Protein AF-A0A951A4Z9-F1 (afdb_monomer_lite)

Structure (mmCIF, N/CA/C/O backbone):
data_AF-A0A951A4Z9-F1
#
_entry.id   AF-A0A951A4Z9-F1
#
loop_
_atom_site.group_PDB
_atom_site.id
_atom_site.type_symbol
_atom_site.label_atom_id
_atom_site.label_alt_id
_atom_site.label_comp_id
_atom_site.label_asym_id
_atom_site.label_entity_id
_atom_site.label_seq_id
_atom_site.pdbx_PDB_ins_code
_atom_site.Cartn_x
_atom_site.Cartn_y
_atom_site.Cartn_z
_atom_site.occupancy
_atom_site.B_iso_or_equiv
_atom_site.auth_seq_id
_atom_site.auth_comp_id
_atom_site.auth_asym_id
_atom_site.auth_atom_id
_atom_site.pdbx_PDB_model_num
ATOM 1 N N . MET A 1 1 ? -9.951 5.421 26.741 1.00 49.16 1 MET A N 1
ATOM 2 C CA . MET A 1 1 ? -9.612 6.007 25.425 1.00 49.16 1 MET A CA 1
ATOM 3 C C . MET A 1 1 ? -8.997 4.906 24.586 1.00 49.16 1 MET A C 1
ATOM 5 O O . MET A 1 1 ? -8.098 4.245 25.091 1.00 49.16 1 MET A O 1
ATOM 9 N N . ALA A 1 2 ? -9.504 4.640 23.382 1.00 63.25 2 ALA A N 1
ATOM 10 C CA . ALA A 1 2 ? -8.855 3.678 22.493 1.00 63.25 2 ALA A CA 1
ATOM 11 C C . ALA A 1 2 ? -7.496 4.252 22.062 1.00 63.25 2 ALA A C 1
ATOM 13 O O . ALA A 1 2 ? -7.440 5.393 21.607 1.00 63.25 2 ALA A O 1
ATOM 14 N N . GLY A 1 3 ? -6.414 3.500 22.272 1.00 85.06 3 GLY A N 1
ATOM 15 C CA . GLY A 1 3 ? -5.078 3.909 21.845 1.00 85.06 3 GLY A CA 1
ATOM 16 C C . GLY A 1 3 ? -4.992 3.976 20.321 1.00 85.06 3 GLY A C 1
ATOM 17 O O . GLY A 1 3 ? -5.594 3.151 19.631 1.00 85.06 3 GLY A O 1
ATOM 18 N N . LEU A 1 4 ? -4.266 4.970 19.815 1.00 94.12 4 LEU A N 1
ATOM 19 C CA . LEU A 1 4 ? -3.933 5.101 18.401 1.00 94.12 4 LEU A CA 1
ATOM 20 C C . LEU A 1 4 ? -2.582 4.421 18.166 1.00 94.12 4 LEU A C 1
ATOM 22 O O . LEU A 1 4 ? -1.604 4.770 18.823 1.00 94.12 4 LEU A O 1
ATOM 26 N N . GLU A 1 5 ? -2.522 3.468 17.241 1.00 97.00 5 GLU A N 1
ATOM 27 C CA . GLU A 1 5 ? -1.268 2.835 16.822 1.00 97.00 5 GLU A CA 1
ATOM 28 C C . GLU A 1 5 ? -0.988 3.223 15.369 1.00 97.00 5 GLU A C 1
ATOM 30 O O . GLU A 1 5 ? -1.832 3.021 14.496 1.00 97.00 5 GLU A O 1
ATOM 35 N N . ILE A 1 6 ? 0.178 3.814 15.106 1.00 97.38 6 ILE A N 1
ATOM 36 C CA . ILE A 1 6 ? 0.552 4.341 13.790 1.00 97.38 6 ILE A CA 1
ATOM 37 C C . ILE A 1 6 ? 1.841 3.661 13.348 1.00 97.38 6 ILE A C 1
ATOM 39 O O . ILE A 1 6 ? 2.808 3.592 14.106 1.00 97.38 6 ILE A O 1
ATOM 43 N N . LYS A 1 7 ? 1.862 3.201 12.101 1.00 97.19 7 LYS A N 1
ATOM 44 C CA . LYS A 1 7 ? 3.079 2.806 11.3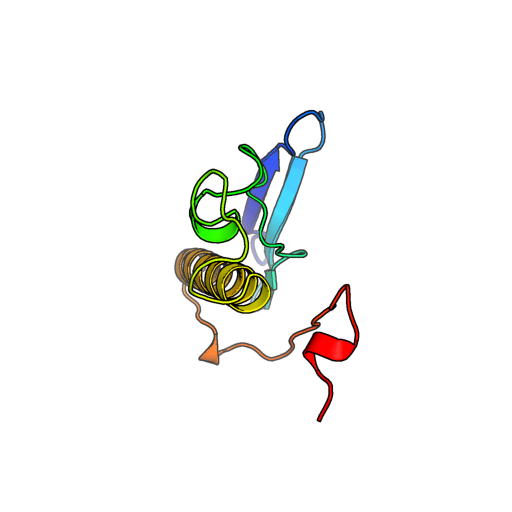99 1.00 97.19 7 LYS A CA 1
ATOM 45 C C . LYS A 1 7 ? 3.383 3.850 10.332 1.00 97.19 7 LYS A C 1
ATOM 47 O O . LYS A 1 7 ? 2.530 4.140 9.489 1.00 97.19 7 LYS A O 1
ATOM 52 N N . SER A 1 8 ? 4.582 4.421 10.392 1.00 97.00 8 SER A N 1
ATOM 53 C CA . SER A 1 8 ? 5.044 5.447 9.461 1.00 97.00 8 SER A CA 1
ATOM 54 C C . SER A 1 8 ? 6.384 5.093 8.832 1.00 97.00 8 SER A C 1
ATOM 56 O O . SER A 1 8 ? 7.126 4.258 9.350 1.00 97.00 8 SER A O 1
ATOM 58 N N . ALA A 1 9 ? 6.654 5.705 7.684 1.00 95.94 9 ALA A N 1
ATOM 59 C CA . ALA A 1 9 ? 7.947 5.684 7.017 1.00 95.94 9 ALA A CA 1
ATOM 60 C C . ALA A 1 9 ? 8.245 7.074 6.462 1.00 95.94 9 ALA A C 1
ATOM 62 O O . ALA A 1 9 ? 7.330 7.795 6.049 1.00 95.94 9 ALA A O 1
ATOM 63 N N . ARG A 1 10 ? 9.528 7.421 6.385 1.00 96.88 10 ARG A N 1
ATOM 64 C CA . ARG A 1 10 ? 9.957 8.654 5.735 1.00 96.88 10 ARG A CA 1
ATOM 65 C C . ARG A 1 10 ? 9.999 8.451 4.227 1.00 96.88 10 ARG A C 1
ATOM 67 O O . ARG A 1 10 ? 10.710 7.574 3.744 1.00 96.88 10 ARG A O 1
ATOM 74 N N . LEU A 1 11 ? 9.270 9.270 3.473 1.00 95.12 11 LEU A N 1
ATOM 75 C CA . LEU A 1 11 ? 9.225 9.120 2.018 1.00 95.12 11 LEU A CA 1
ATOM 76 C C . LEU A 1 11 ? 10.576 9.474 1.386 1.00 95.12 11 LEU A C 1
ATOM 78 O O . LEU A 1 11 ? 11.130 10.551 1.637 1.00 95.12 11 LEU A O 1
ATOM 82 N N . LEU A 1 12 ? 11.064 8.575 0.532 1.00 95.62 12 LEU A N 1
ATOM 83 C CA . LEU A 1 12 ? 12.347 8.64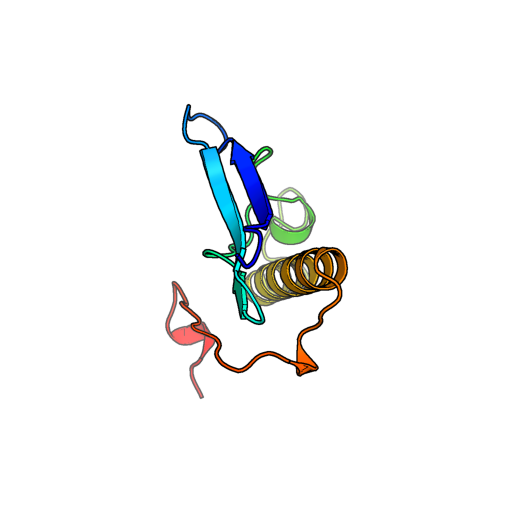4 -0.153 1.00 95.62 12 LEU A CA 1
ATOM 84 C C . LEU A 1 12 ? 12.527 10.004 -0.832 1.00 95.62 12 LEU A C 1
ATOM 86 O O . LEU A 1 12 ? 11.704 10.437 -1.635 1.00 95.62 12 LEU A O 1
ATOM 90 N N . GLY A 1 13 ? 13.636 10.671 -0.512 1.00 95.62 13 GLY A N 1
ATOM 91 C CA . GLY A 1 13 ? 13.973 11.975 -1.084 1.00 95.62 13 GLY A CA 1
ATOM 92 C C . GLY A 1 13 ? 13.180 13.154 -0.511 1.00 95.62 13 GLY A C 1
ATOM 93 O O . GLY A 1 13 ? 13.290 14.258 -1.038 1.00 95.62 13 GLY A O 1
ATOM 94 N N . THR A 1 14 ? 12.407 12.965 0.565 1.00 95.44 14 THR A N 1
ATOM 95 C CA . THR A 1 14 ? 11.590 14.029 1.169 1.00 95.44 14 THR A CA 1
ATOM 96 C C . THR A 1 14 ? 11.756 14.103 2.701 1.00 95.44 14 THR A C 1
ATOM 98 O O . THR A 1 14 ? 12.281 13.182 3.338 1.00 95.44 14 THR A O 1
ATOM 101 N N . PRO A 1 15 ? 11.320 15.201 3.344 1.00 95.81 15 PRO A N 1
ATOM 102 C CA . PRO A 1 15 ? 11.195 15.276 4.800 1.00 95.81 15 PRO A CA 1
ATOM 103 C C . PRO A 1 15 ? 9.842 14.758 5.326 1.00 95.81 15 PRO A C 1
ATOM 105 O O . PRO A 1 15 ? 9.556 14.935 6.505 1.00 95.81 15 PRO A O 1
ATOM 108 N N . ILE A 1 16 ? 8.986 14.183 4.475 1.00 96.25 16 ILE A N 1
ATOM 109 C CA . ILE A 1 16 ? 7.614 13.818 4.841 1.00 96.25 16 ILE A CA 1
ATOM 110 C C . ILE A 1 16 ? 7.605 12.473 5.571 1.00 96.25 16 ILE A C 1
ATOM 112 O O . ILE A 1 16 ? 8.017 11.455 5.015 1.00 96.25 16 ILE A O 1
ATOM 116 N N . GLU A 1 17 ? 7.062 12.475 6.789 1.00 96.62 17 GLU A N 1
ATOM 117 C CA . GLU A 1 17 ? 6.670 11.265 7.514 1.00 96.62 17 GLU A CA 1
ATOM 118 C C . GLU A 1 17 ? 5.283 10.817 7.052 1.00 96.62 17 GLU A C 1
ATOM 120 O O . GLU A 1 17 ? 4.282 11.510 7.246 1.00 96.62 17 GLU A O 1
ATOM 125 N N . TYR A 1 18 ? 5.223 9.649 6.422 1.00 95.81 18 TYR A N 1
ATOM 126 C CA . TYR A 1 18 ? 4.003 9.097 5.860 1.00 95.81 18 TYR A CA 1
ATOM 127 C C . TYR A 1 18 ? 3.454 7.985 6.746 1.00 95.81 18 TY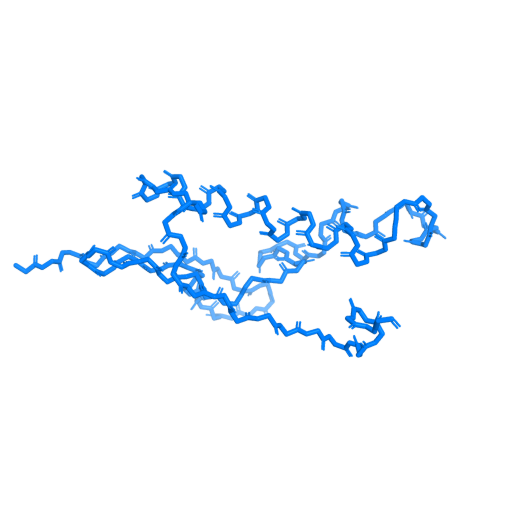R A C 1
ATOM 129 O O . TYR A 1 18 ? 4.059 6.922 6.878 1.00 95.81 18 TYR A O 1
ATOM 137 N N . ALA A 1 19 ? 2.283 8.216 7.339 1.00 97.31 19 ALA A N 1
ATOM 138 C CA . ALA A 1 19 ? 1.547 7.211 8.098 1.00 97.31 19 ALA A CA 1
ATOM 139 C C . ALA A 1 19 ? 0.873 6.211 7.145 1.00 97.31 19 ALA A C 1
ATOM 141 O O . ALA A 1 19 ? -0.272 6.401 6.728 1.00 97.31 19 ALA A O 1
ATOM 142 N N . TYR A 1 20 ? 1.585 5.141 6.794 1.00 97.12 20 TYR A N 1
ATOM 143 C CA . TYR A 1 20 ? 1.099 4.127 5.858 1.00 97.12 20 TYR A CA 1
ATOM 144 C C . TYR A 1 20 ? 0.082 3.161 6.476 1.00 97.12 20 TYR A C 1
ATOM 146 O O . TYR A 1 20 ? -0.616 2.465 5.741 1.00 97.12 20 TYR A O 1
ATOM 154 N N . ALA A 1 21 ? -0.023 3.091 7.806 1.00 98.12 21 ALA A N 1
ATOM 155 C CA . ALA A 1 21 ? -1.107 2.365 8.453 1.00 98.12 21 ALA A CA 1
ATOM 156 C C . ALA A 1 21 ? -1.451 2.911 9.840 1.00 98.12 21 ALA A C 1
ATOM 158 O O . ALA A 1 21 ? -0.568 3.282 10.613 1.00 98.12 21 ALA A O 1
ATOM 159 N N . VAL A 1 22 ? -2.743 2.918 10.163 1.00 98.12 22 VAL A N 1
ATOM 160 C CA . VAL A 1 22 ? -3.277 3.463 11.416 1.00 98.12 22 VAL A CA 1
ATOM 161 C C . VAL A 1 22 ? -4.335 2.523 11.983 1.00 98.12 22 VAL A C 1
ATOM 163 O O . VAL A 1 22 ? -5.306 2.197 11.303 1.00 98.12 22 VAL A O 1
ATOM 166 N N . LYS A 1 23 ? -4.187 2.118 13.245 1.00 97.81 23 LYS A N 1
ATOM 167 C CA . LYS A 1 23 ? -5.216 1.407 14.010 1.00 97.81 23 LYS A CA 1
ATOM 168 C C . LYS A 1 23 ? -5.874 2.361 15.001 1.00 97.81 23 LYS A C 1
ATOM 170 O O . LYS A 1 23 ? -5.195 2.963 15.832 1.00 97.81 23 LYS A O 1
ATOM 175 N N . ALA A 1 24 ? -7.197 2.473 14.920 1.00 96.69 24 ALA A N 1
ATOM 176 C CA . ALA A 1 24 ? -8.015 3.329 15.774 1.00 96.69 24 ALA A CA 1
ATOM 177 C C . ALA A 1 24 ? -9.232 2.545 16.287 1.00 96.69 24 ALA A C 1
ATOM 179 O O . ALA A 1 24 ? -10.200 2.301 15.561 1.00 96.69 24 ALA A O 1
ATOM 180 N N . GLY A 1 25 ? -9.179 2.123 17.553 1.00 94.62 25 GLY A N 1
ATOM 181 C CA . GLY A 1 25 ? -10.194 1.228 18.114 1.00 94.62 25 GLY A CA 1
ATOM 182 C C . GLY A 1 25 ? -10.245 -0.106 17.348 1.00 94.62 25 GLY A C 1
ATOM 183 O O . GLY A 1 25 ? -9.202 -0.749 17.220 1.00 94.62 25 GLY A O 1
ATOM 184 N N . PRO A 1 26 ? -11.418 -0.543 16.847 1.00 94.75 26 PRO A N 1
ATOM 185 C CA . PRO A 1 26 ? -11.542 -1.789 16.088 1.00 94.75 26 PRO A CA 1
ATOM 186 C C . PRO A 1 26 ? -11.138 -1.654 14.609 1.00 94.75 26 PRO A C 1
ATOM 188 O O . PRO A 1 26 ? -11.112 -2.652 13.896 1.00 94.75 26 PRO A O 1
ATOM 191 N N . TRP A 1 27 ? -10.849 -0.440 14.132 1.00 97.38 27 TRP A N 1
ATOM 192 C CA . TRP A 1 27 ? -10.600 -0.172 12.718 1.00 97.38 27 TRP A CA 1
ATOM 193 C C . TRP A 1 27 ? -9.109 -0.109 12.405 1.00 97.38 27 TRP A C 1
ATOM 195 O O . TRP A 1 27 ? -8.325 0.449 13.175 1.00 97.38 27 TRP A O 1
ATOM 205 N N . ILE A 1 28 ? -8.735 -0.644 11.242 1.00 98.06 28 ILE A N 1
ATOM 206 C CA . ILE A 1 28 ? -7.391 -0.538 10.672 1.00 98.06 28 ILE A CA 1
ATOM 207 C C . ILE A 1 28 ? -7.519 0.131 9.307 1.00 98.06 28 ILE A C 1
ATOM 209 O O . ILE A 1 28 ? -8.237 -0.351 8.433 1.00 98.06 28 ILE A O 1
ATOM 213 N N . PHE A 1 29 ? -6.798 1.230 9.132 1.00 97.75 29 PHE A N 1
ATOM 214 C CA . PHE A 1 29 ? -6.713 1.989 7.896 1.00 97.75 29 PHE A CA 1
ATOM 215 C C . PHE A 1 29 ? -5.339 1.751 7.286 1.00 97.75 29 PHE A C 1
ATOM 217 O O . PHE A 1 29 ? -4.320 2.042 7.911 1.00 97.75 29 PHE A O 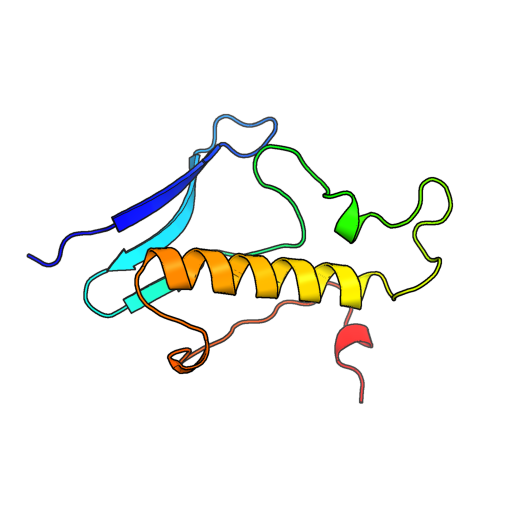1
ATOM 224 N N . LEU A 1 30 ? -5.314 1.206 6.074 1.00 97.88 30 LEU A N 1
ATOM 225 C CA . LEU A 1 30 ? -4.101 1.082 5.275 1.00 97.88 30 LEU A CA 1
ATOM 226 C C . LEU A 1 30 ? -4.074 2.248 4.286 1.00 97.88 30 LEU A C 1
ATOM 228 O O . LEU A 1 30 ? -4.882 2.292 3.357 1.00 97.88 30 LEU A O 1
ATOM 232 N N . THR A 1 31 ? -3.196 3.220 4.522 1.00 94.88 31 THR A N 1
ATOM 233 C CA . THR A 1 31 ? -3.095 4.424 3.693 1.00 94.88 31 THR A CA 1
ATOM 234 C C . THR A 1 31 ? -2.370 4.064 2.400 1.00 94.88 31 THR A C 1
ATOM 236 O O . THR A 1 31 ? -1.286 3.491 2.462 1.00 94.88 31 THR A O 1
ATOM 239 N N . GLY A 1 32 ? -2.993 4.376 1.255 1.00 91.94 32 GLY A N 1
ATOM 240 C CA . GLY A 1 32 ? -2.495 4.198 -0.119 1.00 91.94 32 GLY A CA 1
ATOM 241 C C . GLY A 1 32 ? -1.243 3.328 -0.287 1.00 91.94 32 GLY A C 1
ATOM 242 O O . GLY A 1 32 ? -0.120 3.816 -0.190 1.00 91.94 32 GLY A O 1
ATOM 243 N N . HIS A 1 33 ? -1.424 2.043 -0.596 1.00 95.88 33 HIS A N 1
ATOM 244 C CA . HIS A 1 33 ? -0.303 1.158 -0.902 1.00 95.88 33 HIS A CA 1
ATOM 245 C C . HIS A 1 33 ? -0.097 1.011 -2.406 1.00 95.88 33 HIS A C 1
ATOM 247 O O . HIS A 1 33 ? -0.955 0.510 -3.125 1.00 95.88 33 HIS A O 1
ATOM 253 N N . GLU A 1 34 ? 1.096 1.386 -2.844 1.00 94.75 34 GLU A N 1
ATOM 254 C CA . GLU A 1 34 ? 1.575 1.257 -4.215 1.00 94.75 34 GLU A CA 1
ATOM 255 C C . GLU A 1 34 ? 2.736 0.258 -4.306 1.00 94.75 34 GLU A C 1
ATOM 257 O O . GLU A 1 34 ? 3.313 -0.167 -3.297 1.00 94.75 34 GLU A O 1
ATOM 262 N N . ALA A 1 35 ? 3.092 -0.123 -5.533 1.00 95.44 35 ALA A N 1
ATOM 263 C CA . ALA A 1 35 ? 4.191 -1.037 -5.827 1.00 95.44 35 ALA A CA 1
ATOM 264 C C . ALA A 1 35 ? 5.571 -0.357 -5.755 1.00 95.44 35 ALA A C 1
ATOM 266 O O . ALA A 1 35 ? 6.434 -0.532 -6.613 1.00 95.44 35 ALA A O 1
ATOM 267 N N . PHE A 1 36 ? 5.755 0.435 -4.706 1.00 94.88 36 PHE A N 1
ATOM 268 C CA . PHE A 1 36 ? 6.925 1.244 -4.421 1.00 94.88 36 PHE A CA 1
ATOM 269 C C . PHE A 1 36 ? 7.253 1.110 -2.936 1.00 94.88 36 PHE A C 1
ATOM 271 O O . PHE A 1 36 ? 6.364 1.071 -2.080 1.00 94.88 36 PHE A O 1
ATOM 278 N N . ASP A 1 37 ? 8.527 0.969 -2.610 1.00 94.19 37 ASP A N 1
ATOM 279 C CA . ASP A 1 37 ? 9.023 1.023 -1.248 1.00 94.19 37 ASP A CA 1
ATOM 280 C C . ASP A 1 37 ? 9.267 2.463 -0.821 1.00 94.19 37 ASP A C 1
ATOM 282 O O . ASP A 1 37 ? 10.035 3.181 -1.455 1.00 94.19 37 ASP A O 1
ATOM 286 N N . PHE A 1 38 ? 8.594 2.871 0.255 1.00 93.94 38 PHE A N 1
ATOM 287 C CA . PHE A 1 38 ? 8.576 4.260 0.694 1.00 93.94 38 PHE A CA 1
ATOM 288 C C . PHE A 1 38 ? 9.974 4.806 0.977 1.00 93.94 38 PHE A C 1
ATOM 290 O O . PHE A 1 38 ? 10.181 5.992 0.767 1.00 93.94 38 PHE A O 1
ATOM 297 N N . GLU A 1 39 ? 10.921 3.965 1.400 1.00 93.69 39 GLU A N 1
ATOM 298 C CA . GLU A 1 39 ? 12.269 4.386 1.786 1.00 93.69 39 GLU A CA 1
ATOM 299 C C . GLU A 1 39 ? 13.319 4.081 0.714 1.00 93.69 39 GLU A C 1
ATOM 301 O O . GLU A 1 39 ? 14.314 4.794 0.627 1.00 93.69 39 GLU A O 1
ATOM 306 N N . SER A 1 40 ? 13.120 3.036 -0.098 1.00 93.19 40 SER A N 1
ATOM 307 C CA . SER A 1 40 ? 14.148 2.516 -1.018 1.00 93.19 40 SER A CA 1
ATOM 308 C C . SER A 1 40 ? 13.775 2.535 -2.503 1.00 93.19 40 SER A C 1
ATOM 310 O O . SER A 1 40 ? 14.628 2.285 -3.355 1.00 93.19 40 SER A O 1
ATOM 312 N N . GLY A 1 41 ? 12.539 2.888 -2.851 1.00 94.56 41 GLY A N 1
ATOM 313 C CA . GLY A 1 41 ? 12.123 3.059 -4.236 1.00 94.56 41 GLY A CA 1
ATOM 314 C C . GLY A 1 41 ? 11.489 1.817 -4.858 1.00 94.56 41 GLY A C 1
ATOM 315 O O . GLY A 1 41 ? 10.771 1.072 -4.203 1.00 94.56 41 GLY A O 1
ATOM 316 N N . THR A 1 42 ? 11.695 1.590 -6.158 1.00 95.00 42 THR A N 1
ATOM 317 C CA . THR A 1 42 ? 11.047 0.462 -6.854 1.00 95.00 42 THR A CA 1
ATOM 318 C C . THR A 1 42 ? 11.706 -0.871 -6.471 1.00 95.00 42 THR A C 1
ATOM 320 O O . THR A 1 42 ? 12.877 -1.076 -6.797 1.00 95.00 42 THR A O 1
ATOM 323 N N . PRO A 1 43 ? 10.980 -1.821 -5.850 1.00 94.38 43 PRO A N 1
ATOM 324 C CA . PRO A 1 43 ? 11.540 -3.122 -5.492 1.00 94.38 43 PRO A CA 1
ATOM 325 C C . PRO A 1 43 ? 11.898 -3.955 -6.729 1.00 94.38 43 PRO A C 1
ATOM 327 O O . PRO A 1 43 ? 11.171 -3.945 -7.724 1.00 94.38 43 PRO A O 1
ATOM 330 N N . ALA A 1 44 ? 12.946 -4.782 -6.642 1.00 92.62 44 ALA A N 1
ATOM 331 C CA . ALA A 1 44 ? 13.353 -5.674 -7.737 1.00 92.62 44 ALA A CA 1
ATOM 332 C C . ALA A 1 44 ? 12.223 -6.621 -8.195 1.00 92.62 44 ALA A C 1
ATOM 334 O O . ALA A 1 44 ? 12.045 -6.853 -9.391 1.00 92.62 44 ALA A O 1
ATOM 335 N N . ALA A 1 45 ? 11.408 -7.105 -7.249 1.00 91.94 45 ALA A N 1
ATOM 336 C CA . ALA A 1 45 ? 10.240 -7.943 -7.530 1.00 91.94 45 ALA A CA 1
ATOM 337 C C . ALA A 1 45 ? 9.196 -7.243 -8.421 1.00 91.94 45 ALA A C 1
ATOM 339 O O . ALA A 1 45 ? 8.483 -7.908 -9.166 1.00 91.94 45 ALA A O 1
ATOM 340 N N . VAL A 1 46 ? 9.127 -5.910 -8.371 1.00 95.50 46 VAL A N 1
ATOM 341 C CA . VAL A 1 46 ? 8.231 -5.092 -9.196 1.00 95.50 46 VAL A CA 1
ATOM 342 C C . VAL A 1 46 ? 8.897 -4.743 -10.530 1.00 95.50 46 VAL A C 1
ATOM 344 O O . VAL A 1 46 ? 8.299 -4.954 -11.593 1.00 95.50 46 VAL A O 1
ATOM 347 N N . ALA A 1 47 ? 10.151 -4.278 -10.484 1.00 94.62 47 ALA A N 1
ATOM 348 C CA . ALA A 1 47 ? 10.920 -3.845 -11.653 1.00 94.62 47 ALA A CA 1
ATOM 349 C C . ALA A 1 47 ? 11.046 -4.941 -12.728 1.00 94.62 47 ALA A C 1
ATOM 351 O O . ALA A 1 47 ? 10.947 -4.654 -13.921 1.00 94.62 47 ALA A O 1
ATOM 352 N N . GLY A 1 48 ? 11.176 -6.203 -12.309 1.00 92.62 48 GLY A N 1
ATOM 353 C CA . GLY A 1 48 ? 11.422 -7.328 -13.208 1.00 92.62 48 GLY A CA 1
ATOM 354 C C . GLY A 1 48 ? 12.906 -7.476 -13.575 1.00 92.62 48 GLY A C 1
ATOM 355 O O . GLY A 1 48 ? 13.760 -6.804 -12.992 1.00 92.62 48 GLY A O 1
ATOM 356 N N . PRO A 1 49 ? 13.237 -8.385 -14.509 1.00 91.31 49 PRO A N 1
ATOM 357 C CA . PRO A 1 49 ? 14.623 -8.665 -14.874 1.00 91.31 49 PRO A CA 1
ATOM 358 C C . PRO A 1 49 ? 15.349 -7.422 -15.422 1.00 91.31 49 PRO A C 1
ATOM 360 O O . PRO A 1 49 ? 14.777 -6.707 -16.253 1.00 91.31 49 PRO A O 1
ATOM 363 N N . PRO A 1 50 ? 16.611 -7.168 -15.019 1.00 92.19 50 PRO A N 1
ATOM 364 C CA . PRO A 1 50 ? 17.400 -6.057 -15.547 1.00 92.19 50 PRO A CA 1
ATOM 365 C C . PRO A 1 50 ? 17.458 -6.079 -17.078 1.00 92.19 50 PRO A C 1
ATOM 367 O O . PRO A 1 50 ? 17.743 -7.111 -17.678 1.00 92.19 50 PRO A O 1
ATOM 370 N N . GLY A 1 51 ? 17.154 -4.946 -17.714 1.00 93.81 51 GLY A N 1
ATOM 371 C CA . GLY A 1 51 ? 17.109 -4.818 -19.177 1.00 93.81 51 GLY A CA 1
ATOM 372 C C . GLY A 1 51 ? 15.870 -5.421 -19.854 1.00 93.81 51 GLY A C 1
ATOM 373 O O . GLY A 1 51 ? 15.597 -5.092 -21.004 1.00 93.81 51 GLY A O 1
ATOM 374 N N . PHE A 1 52 ? 15.073 -6.229 -19.146 1.00 93.00 52 PHE A N 1
ATOM 375 C CA . PHE A 1 52 ? 13.889 -6.903 -19.690 1.00 93.00 52 PHE A CA 1
ATOM 376 C C . PHE A 1 52 ? 12.668 -6.772 -18.755 1.00 93.00 52 PHE A C 1
ATOM 378 O O . PHE A 1 52 ? 12.098 -7.780 -18.336 1.00 93.00 52 PHE A O 1
ATOM 385 N N . PRO A 1 53 ? 12.202 -5.547 -18.437 1.00 89.38 53 PRO A N 1
ATOM 386 C CA . PRO A 1 53 ? 11.146 -5.324 -17.439 1.00 89.38 53 PRO A CA 1
ATOM 387 C C . PRO A 1 53 ? 9.792 -5.953 -17.809 1.00 89.38 53 PRO A C 1
ATOM 389 O O . PRO A 1 53 ? 8.951 -6.186 -16.938 1.00 89.38 53 PRO A O 1
ATOM 392 N N . LEU A 1 54 ? 9.565 -6.241 -19.093 1.00 90.81 54 LEU A N 1
ATOM 393 C CA . LEU A 1 54 ? 8.337 -6.864 -19.598 1.00 90.81 54 LEU A CA 1
ATOM 394 C C . LEU A 1 54 ? 8.430 -8.392 -19.721 1.00 90.81 54 LEU A C 1
ATOM 396 O O . LEU A 1 54 ? 7.446 -9.027 -20.085 1.00 90.81 54 LEU A O 1
ATOM 400 N N . PHE A 1 55 ? 9.590 -8.989 -19.440 1.00 92.94 55 PHE A N 1
ATOM 401 C CA . PHE A 1 55 ? 9.774 -10.432 -19.546 1.00 92.94 55 PHE A CA 1
ATOM 402 C C . PHE A 1 55 ? 9.168 -11.172 -18.344 1.00 92.94 55 PHE A C 1
ATOM 404 O O . PHE A 1 55 ? 9.305 -10.744 -17.195 1.00 92.94 55 PHE A O 1
ATOM 411 N N . GLY A 1 56 ? 8.527 -12.315 -18.606 1.00 92.12 56 GLY A N 1
ATOM 412 C CA . GLY A 1 56 ? 7.907 -13.163 -17.587 1.00 92.12 56 GLY A CA 1
ATOM 413 C C . GLY A 1 56 ? 6.518 -12.680 -17.157 1.00 92.12 56 GLY A C 1
ATOM 414 O O . GLY A 1 56 ? 5.670 -12.379 -17.993 1.00 92.12 56 GLY A O 1
ATOM 415 N N . GLN A 1 57 ? 6.267 -12.657 -15.843 1.00 92.19 57 GLN A N 1
ATOM 416 C CA . GLN A 1 57 ? 4.988 -12.205 -15.276 1.00 92.19 57 GLN A CA 1
ATOM 417 C C . GLN A 1 57 ? 4.696 -10.756 -15.666 1.00 92.19 57 GLN A C 1
ATOM 419 O O . GLN A 1 57 ? 5.610 -9.935 -15.665 1.00 92.19 57 GLN A O 1
ATOM 424 N N . SER A 1 58 ? 3.435 -10.416 -15.945 1.00 91.75 58 SER A N 1
ATOM 425 C CA . SER A 1 58 ? 3.079 -9.041 -16.310 1.00 91.75 58 SER A CA 1
ATOM 426 C C . SER A 1 58 ? 3.422 -8.062 -15.183 1.00 91.75 58 SER A C 1
ATOM 428 O O . SER A 1 58 ? 3.337 -8.393 -13.997 1.00 91.75 58 SER A O 1
ATOM 430 N N . ARG A 1 59 ? 3.788 -6.828 -15.549 1.00 91.31 59 ARG A N 1
ATOM 431 C CA . ARG A 1 59 ? 4.108 -5.772 -14.578 1.00 91.31 59 ARG A CA 1
ATOM 432 C C . ARG A 1 59 ? 2.976 -5.584 -13.562 1.00 91.31 59 ARG A C 1
ATOM 434 O O . ARG A 1 59 ? 3.232 -5.641 -12.366 1.00 91.31 59 ARG A O 1
ATOM 441 N N . SER A 1 60 ? 1.734 -5.463 -14.031 1.00 91.25 60 SER A N 1
ATOM 442 C CA . SER A 1 60 ? 0.557 -5.291 -13.170 1.00 91.25 60 SER A CA 1
ATOM 443 C C . SER A 1 60 ? 0.365 -6.446 -12.186 1.00 91.25 60 SER A C 1
ATOM 445 O O . SER A 1 60 ? -0.044 -6.217 -11.050 1.00 91.25 60 SER A O 1
ATOM 447 N N . ARG A 1 61 ? 0.701 -7.684 -12.579 1.00 92.31 61 ARG A N 1
ATOM 448 C CA . ARG A 1 61 ? 0.641 -8.827 -11.664 1.00 92.31 61 ARG A CA 1
ATOM 449 C C . ARG A 1 61 ? 1.684 -8.710 -10.555 1.00 92.31 61 ARG A C 1
ATOM 451 O O . ARG A 1 61 ? 1.340 -8.880 -9.391 1.00 92.31 61 ARG A O 1
ATOM 458 N N . ARG A 1 62 ? 2.929 -8.368 -10.900 1.00 95.44 62 ARG A N 1
ATOM 459 C CA . ARG A 1 62 ? 4.015 -8.178 -9.922 1.00 95.44 62 ARG A CA 1
ATOM 460 C C . ARG A 1 62 ? 3.722 -7.032 -8.950 1.00 95.44 62 ARG A C 1
ATOM 462 O O . ARG A 1 62 ? 3.951 -7.172 -7.753 1.00 95.44 62 ARG A O 1
ATOM 469 N N . GLU A 1 63 ? 3.181 -5.927 -9.460 1.00 95.25 63 GLU A N 1
ATOM 470 C CA . GLU A 1 63 ? 2.735 -4.786 -8.654 1.00 95.25 63 GLU A CA 1
ATOM 471 C C . GLU A 1 63 ? 1.622 -5.192 -7.676 1.00 95.25 63 GLU A C 1
ATOM 473 O O . GLU A 1 63 ? 1.738 -4.950 -6.475 1.00 95.25 63 GLU A O 1
ATOM 478 N N . GLY A 1 64 ? 0.581 -5.874 -8.168 1.00 94.81 64 GLY A N 1
ATOM 479 C CA . GLY A 1 64 ? -0.528 -6.353 -7.342 1.00 94.81 64 GLY A CA 1
ATOM 480 C C . GLY A 1 64 ? -0.091 -7.355 -6.270 1.00 94.81 64 GLY A C 1
ATOM 481 O O . GLY A 1 64 ? -0.469 -7.211 -5.106 1.00 94.81 64 GLY A O 1
ATOM 482 N N . ASP A 1 65 ? 0.751 -8.329 -6.627 1.00 96.00 65 ASP A N 1
ATOM 483 C CA . ASP A 1 65 ? 1.287 -9.310 -5.679 1.00 96.00 65 ASP A CA 1
ATOM 484 C C . ASP A 1 65 ? 2.080 -8.615 -4.562 1.00 96.00 65 ASP A C 1
ATOM 486 O O . ASP A 1 65 ? 1.880 -8.916 -3.384 1.00 96.00 65 ASP A O 1
ATOM 490 N N . PHE A 1 66 ? 2.928 -7.641 -4.907 1.00 96.88 66 PHE A N 1
ATOM 491 C CA . PHE A 1 66 ? 3.688 -6.867 -3.927 1.00 96.88 66 PHE A CA 1
ATOM 492 C C . PHE A 1 66 ? 2.779 -6.073 -2.976 1.00 96.88 66 PHE A C 1
ATOM 494 O O . PHE A 1 66 ? 2.947 -6.148 -1.755 1.00 96.88 66 PHE A O 1
ATOM 501 N N . ILE A 1 67 ? 1.790 -5.349 -3.517 1.00 96.94 67 ILE A N 1
ATOM 502 C CA . ILE A 1 67 ? 0.841 -4.548 -2.728 1.00 96.94 67 ILE A CA 1
ATOM 503 C C . ILE A 1 67 ? 0.067 -5.447 -1.754 1.00 96.94 67 ILE A C 1
ATOM 505 O O . ILE A 1 67 ? 0.045 -5.183 -0.549 1.00 96.94 67 ILE A O 1
ATOM 509 N N . LEU A 1 68 ? -0.502 -6.554 -2.238 1.00 96.31 68 LEU A N 1
ATOM 510 C CA . LEU A 1 68 ? -1.280 -7.477 -1.408 1.00 96.31 68 LEU A CA 1
ATOM 511 C C . LEU A 1 68 ? -0.416 -8.172 -0.348 1.00 96.31 68 LEU A C 1
ATOM 513 O O . LEU A 1 68 ? -0.852 -8.335 0.794 1.00 96.31 68 LEU A O 1
ATOM 517 N N . GLN A 1 69 ? 0.817 -8.564 -0.679 1.00 97.31 69 GLN A N 1
ATOM 518 C CA . GLN A 1 69 ? 1.745 -9.150 0.293 1.00 97.31 69 GLN A CA 1
ATOM 519 C C . GLN A 1 69 ? 2.111 -8.154 1.398 1.00 97.31 69 GLN A C 1
ATOM 521 O O . GLN A 1 69 ? 2.103 -8.523 2.579 1.00 97.31 69 GLN A O 1
ATOM 526 N N . ARG A 1 70 ? 2.368 -6.888 1.042 1.00 97.00 70 ARG A N 1
ATOM 527 C CA . ARG A 1 70 ? 2.609 -5.808 2.006 1.00 97.00 70 ARG A CA 1
ATOM 528 C C . ARG A 1 70 ? 1.401 -5.598 2.917 1.00 97.00 70 ARG A C 1
ATOM 530 O O . ARG A 1 70 ? 1.572 -5.622 4.133 1.00 97.00 70 ARG A O 1
ATOM 537 N N . MET A 1 71 ? 0.197 -5.460 2.358 1.00 97.62 71 MET A N 1
ATOM 538 C CA . MET A 1 71 ? -1.035 -5.294 3.143 1.00 97.62 71 MET A CA 1
ATOM 539 C C . MET A 1 71 ? -1.225 -6.446 4.135 1.00 97.62 71 MET A C 1
ATOM 541 O O . MET A 1 71 ? -1.481 -6.214 5.313 1.00 97.62 71 MET A O 1
ATOM 545 N N . ARG A 1 72 ? -1.019 -7.696 3.695 1.00 97.94 72 ARG A N 1
ATOM 546 C CA . ARG A 1 72 ? -1.099 -8.877 4.573 1.00 97.94 72 ARG A CA 1
ATOM 547 C C . ARG A 1 72 ? -0.074 -8.828 5.701 1.00 97.94 72 ARG A C 1
ATOM 549 O O . ARG A 1 72 ? -0.395 -9.240 6.810 1.00 97.94 72 ARG A O 1
ATOM 556 N N . ARG A 1 73 ? 1.155 -8.373 5.434 1.00 97.81 73 ARG A N 1
ATOM 557 C CA . ARG A 1 73 ? 2.186 -8.206 6.469 1.00 97.81 73 ARG A CA 1
ATOM 558 C C . ARG A 1 73 ? 1.757 -7.176 7.509 1.00 97.81 73 ARG A C 1
ATOM 560 O O . ARG A 1 73 ? 1.760 -7.499 8.689 1.00 97.81 73 ARG A O 1
ATOM 567 N N . ILE A 1 74 ? 1.323 -6.001 7.067 1.00 97.81 74 ILE A N 1
ATOM 568 C CA . ILE A 1 74 ? 0.911 -4.909 7.955 1.00 97.81 74 ILE A CA 1
ATOM 569 C C . ILE A 1 74 ? -0.304 -5.309 8.801 1.00 97.81 74 ILE A C 1
ATOM 571 O O . ILE A 1 74 ? -0.308 -5.090 10.007 1.00 97.81 74 ILE A O 1
ATOM 575 N N . LEU A 1 75 ? -1.316 -5.947 8.203 1.00 98.00 75 LEU A N 1
ATOM 576 C CA . LEU A 1 75 ? -2.495 -6.412 8.943 1.00 98.00 75 LEU A CA 1
ATOM 577 C C . LEU A 1 75 ? -2.124 -7.408 10.046 1.00 98.00 75 LEU A C 1
ATOM 579 O O . LEU A 1 75 ? -2.624 -7.277 11.163 1.00 98.00 75 LEU A O 1
ATOM 583 N N . ARG A 1 76 ? -1.193 -8.337 9.776 1.00 98.19 76 ARG A N 1
ATOM 584 C CA . ARG A 1 76 ? -0.689 -9.269 10.799 1.00 98.19 76 ARG A CA 1
ATOM 585 C C . ARG A 1 76 ? -0.020 -8.545 11.962 1.00 98.19 76 ARG A C 1
ATOM 587 O O . ARG A 1 76 ? -0.201 -8.961 13.100 1.00 98.19 76 ARG A O 1
ATOM 594 N N . GLU A 1 77 ? 0.712 -7.465 11.695 1.00 97.38 77 GLU A N 1
ATOM 595 C CA . GLU A 1 77 ? 1.336 -6.653 12.747 1.00 97.38 77 GLU A CA 1
ATOM 596 C C . GLU A 1 77 ? 0.293 -6.003 13.678 1.00 97.38 77 GLU A C 1
ATOM 598 O O . GLU A 1 77 ? 0.597 -5.759 14.839 1.00 97.38 77 GLU A O 1
ATOM 603 N N . PHE A 1 78 ? -0.944 -5.792 13.213 1.00 97.31 78 PHE A N 1
ATOM 604 C CA . PHE A 1 78 ? -2.068 -5.316 14.031 1.00 97.31 78 PHE A CA 1
ATOM 605 C C . PHE A 1 78 ? -2.958 -6.434 14.606 1.00 97.31 78 PHE A C 1
ATOM 607 O O . PHE A 1 78 ? -3.977 -6.128 15.242 1.00 97.31 78 PHE A O 1
ATOM 614 N N . GLY A 1 79 ? -2.599 -7.705 14.383 1.00 96.69 79 GLY A N 1
ATOM 615 C CA . GLY A 1 79 ? -3.382 -8.876 14.789 1.00 96.69 79 GLY A CA 1
ATOM 616 C C . GLY A 1 79 ? -4.626 -9.134 13.932 1.00 96.69 79 GLY A C 1
ATOM 617 O O . GLY A 1 79 ? -5.611 -9.652 14.445 1.00 96.69 79 GLY A O 1
ATOM 618 N N . SER A 1 80 ? -4.609 -8.739 12.656 1.00 97.75 80 SER A N 1
ATOM 619 C CA . SER A 1 80 ? -5.724 -8.885 11.709 1.00 97.75 80 SER A CA 1
ATOM 620 C C . SER A 1 80 ? -5.265 -9.506 10.379 1.00 97.75 80 SER A C 1
ATOM 622 O O . SER A 1 80 ? -4.092 -9.840 10.189 1.00 97.75 80 SER A O 1
ATOM 624 N N . ASP A 1 81 ? -6.190 -9.662 9.435 1.00 97.75 81 ASP A N 1
ATOM 625 C CA . ASP A 1 81 ? -5.941 -10.147 8.081 1.00 97.75 81 ASP A CA 1
ATOM 626 C C . ASP A 1 81 ? -6.986 -9.624 7.076 1.00 97.75 81 ASP A C 1
ATOM 628 O O . ASP A 1 81 ? -7.885 -8.853 7.409 1.00 97.75 81 ASP A O 1
ATOM 632 N N . LEU A 1 82 ? -6.852 -10.033 5.810 1.00 96.19 82 LEU A N 1
ATOM 633 C CA . LEU A 1 82 ? -7.755 -9.611 4.736 1.00 96.19 82 LEU A CA 1
ATOM 634 C C . LEU A 1 82 ? -9.177 -10.186 4.860 1.00 96.19 82 LEU A C 1
ATOM 636 O O . LEU A 1 82 ? -10.068 -9.673 4.193 1.00 96.19 82 LEU A O 1
ATOM 640 N N . SER A 1 83 ? -9.422 -11.213 5.685 1.00 97.75 83 SER A N 1
ATOM 641 C CA . SER A 1 83 ? -10.781 -11.750 5.873 1.00 97.75 83 SER A CA 1
ATOM 642 C C . SER A 1 83 ? -11.688 -10.790 6.650 1.00 97.75 83 SER A C 1
ATOM 644 O O . SER A 1 83 ? -12.907 -10.866 6.541 1.00 97.75 83 SER A O 1
ATOM 646 N N . HIS A 1 84 ? -11.087 -9.831 7.360 1.00 97.81 84 HIS A N 1
ATOM 647 C CA . HIS A 1 84 ? -11.770 -8.749 8.066 1.00 97.81 84 HIS A CA 1
ATOM 648 C C . HIS A 1 84 ? -11.901 -7.472 7.216 1.00 97.81 84 HIS A C 1
ATOM 650 O O . HIS A 1 84 ? -12.337 -6.435 7.719 1.00 97.81 84 HIS A O 1
ATOM 656 N N . ALA A 1 85 ? -11.497 -7.505 5.939 1.00 96.38 85 ALA A N 1
ATOM 657 C C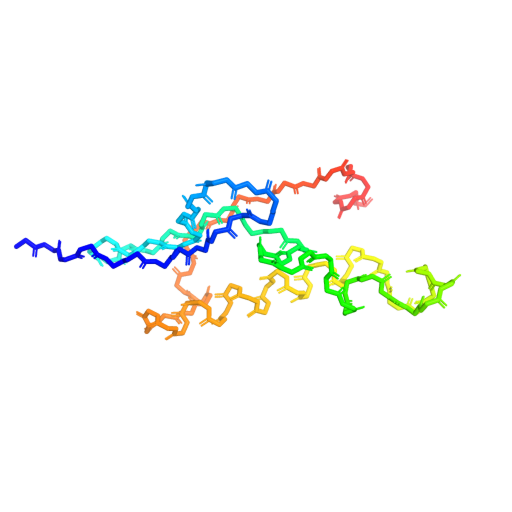A . ALA A 1 85 ? -11.582 -6.344 5.063 1.00 96.38 85 ALA A CA 1
ATOM 658 C C . ALA A 1 85 ? -13.048 -6.025 4.736 1.00 96.38 85 ALA A C 1
ATOM 660 O O . ALA A 1 85 ? -13.744 -6.813 4.103 1.00 96.38 85 ALA A O 1
ATOM 661 N N . VAL A 1 86 ? -13.501 -4.837 5.140 1.00 97.62 86 VAL A N 1
ATOM 662 C CA . VAL A 1 86 ? -14.876 -4.369 4.885 1.00 97.62 86 VAL A CA 1
ATOM 663 C C . VAL A 1 86 ? -14.986 -3.441 3.675 1.00 97.62 86 VAL A C 1
ATOM 665 O O . VAL A 1 86 ? -16.079 -3.221 3.161 1.00 97.62 86 VAL A O 1
ATOM 668 N N . ARG A 1 87 ? -13.865 -2.864 3.228 1.00 97.12 87 ARG A N 1
ATOM 669 C CA . ARG A 1 87 ? -13.806 -1.931 2.102 1.00 97.12 87 ARG A CA 1
ATOM 670 C C . ARG A 1 87 ? -12.430 -1.967 1.450 1.00 97.12 87 ARG A C 1
ATOM 672 O O . ARG A 1 87 ? -11.415 -2.017 2.141 1.00 97.12 87 ARG A O 1
ATOM 679 N N . LEU A 1 88 ? -12.422 -1.895 0.123 1.00 94.69 88 LEU A N 1
ATOM 680 C CA . LEU A 1 88 ? -11.224 -1.802 -0.698 1.00 94.69 88 LEU A CA 1
ATOM 681 C C . LEU A 1 88 ? -11.455 -0.759 -1.796 1.00 94.69 88 LEU A C 1
ATOM 683 O O . LEU A 1 88 ? -12.311 -0.950 -2.655 1.00 94.69 88 LEU A O 1
ATOM 687 N N . ASP A 1 89 ? -10.671 0.316 -1.766 1.00 95.19 89 ASP A N 1
ATOM 688 C CA . ASP A 1 89 ? -10.648 1.331 -2.819 1.00 95.19 89 ASP A CA 1
ATOM 689 C C . ASP A 1 89 ? -9.419 1.066 -3.709 1.00 95.19 89 ASP A C 1
ATOM 691 O O . ASP A 1 89 ? -8.278 1.202 -3.263 1.00 95.19 89 ASP A O 1
ATOM 695 N N . GLN A 1 90 ? -9.644 0.623 -4.952 1.00 93.25 90 GLN A N 1
ATOM 696 C CA . GLN A 1 90 ? -8.584 0.316 -5.923 1.00 93.25 90 GLN A CA 1
ATOM 697 C C . GLN A 1 90 ? -8.522 1.382 -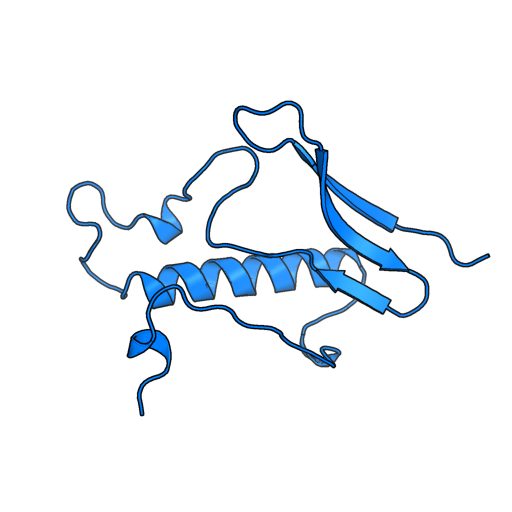7.012 1.00 93.25 90 GLN A C 1
ATOM 699 O O . GLN A 1 90 ? -9.532 1.708 -7.633 1.00 93.25 90 GLN A O 1
ATOM 704 N N . TYR A 1 91 ? -7.314 1.875 -7.275 1.00 93.25 91 TYR A N 1
ATOM 705 C CA . TYR A 1 91 ? -7.047 2.887 -8.290 1.00 93.25 91 TYR A CA 1
ATOM 706 C C . TYR A 1 91 ? -6.055 2.327 -9.305 1.00 93.25 91 TYR A C 1
ATOM 708 O O . TYR A 1 91 ? -4.923 1.994 -8.958 1.00 93.25 91 TYR A O 1
ATOM 716 N N . TYR A 1 92 ? -6.485 2.221 -10.560 1.00 91.38 92 TYR A N 1
ATOM 717 C CA . TYR A 1 92 ? -5.643 1.750 -11.656 1.00 91.38 92 TYR A CA 1
ATOM 718 C C . TYR A 1 92 ? -5.199 2.937 -12.517 1.00 91.38 92 TYR A C 1
ATOM 720 O O . TYR A 1 92 ? -6.044 3.739 -12.914 1.00 91.38 92 TYR A O 1
ATOM 728 N N . PRO A 1 93 ? -3.905 3.044 -12.872 1.00 89.19 93 PRO A N 1
ATOM 729 C CA . PRO A 1 93 ? -3.426 4.104 -13.760 1.00 89.19 93 PRO A CA 1
ATOM 730 C C . PRO A 1 93 ? -3.807 3.863 -15.230 1.00 89.19 93 PRO A C 1
ATOM 732 O O . PRO A 1 93 ? -3.655 4.754 -16.060 1.00 89.19 93 PRO A O 1
ATOM 735 N N . ASN A 1 94 ? -4.275 2.657 -15.567 1.00 87.81 94 ASN A N 1
ATOM 736 C CA . ASN A 1 94 ? -4.691 2.273 -16.910 1.00 87.81 94 ASN A CA 1
ATOM 737 C C . ASN A 1 94 ? -6.030 1.514 -16.844 1.00 87.81 94 ASN A C 1
ATOM 739 O O . ASN A 1 94 ? -6.093 0.490 -16.157 1.00 87.81 94 ASN A O 1
ATOM 743 N N . PRO A 1 95 ? -7.078 1.950 -17.570 1.00 87.38 95 PRO A N 1
ATOM 744 C CA . PRO A 1 95 ? -8.380 1.279 -17.575 1.00 87.38 95 PRO A CA 1
ATOM 745 C C . PRO A 1 95 ? -8.329 -0.160 -18.110 1.00 87.38 95 PRO A C 1
ATOM 747 O O . PRO A 1 95 ? -9.149 -0.984 -17.714 1.00 87.38 95 PRO A O 1
ATOM 750 N N . ALA A 1 96 ? -7.341 -0.504 -18.944 1.00 86.62 96 ALA A N 1
ATOM 751 C CA . ALA A 1 96 ? -7.153 -1.868 -19.441 1.00 86.62 96 ALA A CA 1
ATOM 752 C C . ALA A 1 96 ? -6.900 -2.893 -18.318 1.00 86.62 96 ALA A C 1
ATOM 754 O O . ALA A 1 96 ? -7.078 -4.085 -18.537 1.00 86.62 96 ALA A O 1
ATOM 755 N N . ALA A 1 97 ? -6.517 -2.449 -17.114 1.00 83.06 97 ALA A N 1
ATOM 756 C CA . ALA A 1 97 ? -6.318 -3.326 -15.961 1.00 83.06 97 ALA A CA 1
ATOM 757 C C . ALA A 1 97 ? -7.610 -4.003 -15.463 1.00 83.06 97 ALA A C 1
ATOM 759 O O . ALA A 1 97 ? -7.528 -4.995 -14.743 1.00 83.06 97 ALA A O 1
ATOM 760 N N . VAL A 1 98 ? -8.780 -3.472 -15.833 1.00 84.62 98 VAL A N 1
ATOM 761 C CA . VAL A 1 98 ? -10.105 -3.980 -15.429 1.00 84.62 98 VAL A CA 1
ATOM 762 C C . VAL A 1 98 ? -11.064 -4.133 -16.612 1.00 84.62 98 VAL A C 1
ATOM 764 O O . VAL A 1 98 ? -12.271 -4.258 -16.417 1.00 84.62 98 VAL A O 1
ATOM 767 N N . ALA A 1 99 ? -10.547 -4.090 -17.842 1.00 82.94 99 ALA A N 1
ATOM 768 C CA . ALA A 1 99 ? -11.362 -4.319 -19.026 1.00 82.94 99 ALA A CA 1
ATOM 769 C C . ALA A 1 99 ? -11.846 -5.781 -19.052 1.00 82.94 99 ALA A C 1
ATOM 771 O O . ALA A 1 99 ? -11.052 -6.695 -18.820 1.00 82.94 99 ALA A O 1
ATOM 772 N N . ALA A 1 100 ? -13.151 -5.959 -19.282 1.00 66.50 100 ALA A N 1
ATOM 773 C CA . ALA A 1 100 ? -13.817 -7.258 -19.391 1.00 66.50 100 ALA A CA 1
ATOM 774 C C . ALA A 1 100 ? -13.555 -7.932 -20.743 1.00 66.50 100 ALA A C 1
ATOM 776 O O . ALA A 1 100 ? -13.435 -7.196 -21.751 1.00 66.50 100 ALA A O 1
#

Secondary structure (DSSP, 8-state):
-PPEEEEEEEPTTSS-EEEEEEEETTEEEE----SSBTTTBS-HHHH-STT-TTSSS-HHHHHHHHHHHHHHHHHHHTT--GGG--------SSGGGG--

Radius of gyration: 15.49 Å; chains: 1; bounding box: 32×28×45 Å

Sequence (100 aa):
MAGLEIKSARLLGTPIEYAYAVKAGPWIFLTGHEAFDFESGTPAAVAGPPGFPLFGQSRSRREGDFILQRMRRILREFGSDLSHAVRLDQYYPNPAAVAA

Foldseek 3Di:
DFDKDFDWDAAAPDNDIDGQWIDGPPDIDGHDFWCFDRHPGHDCLLQDDVVCSCPDDHNVVSGVVSRQVVQQVVQVVVVHGCVPDPDDDDDDPDPVVPDD

pLDDT: mean 93.52, std 6.96, range [49.16, 98.19]